Protein AF-C9JC63-F1 (afdb_monomer_lite)

Foldseek 3Di:
DPDDPPDPPVRVVVVVVVVVCVVCVVVLVQLVVLVVLCVVCVVVLVVLVVQLVVCVVVVNPPSNVVSVVVSVVVCVVSVRDPCSNVSVCVVVVVVVVVSVVVVVVVVVPPDD

Organism: Homo sapiens (NCBI:txid9606)

GO terms:
  GO:0005739 mitochondrion (C, IDA)

Secondary structure (DSSP, 8-state):
--SS----HHHHHHHHHHHHHHHHHHHHHHHHHHHHHHHHHHHHHHHHHHHHHHHHHHT-HHHHHHHHHHHHHHHHHTT--TTGGGHHHHHHHHHHHHHHHHHHHHHHS---

Radius of gyration: 23.0 Å; chains: 1; bounding box: 50×20×66 Å

pLDDT: mean 86.65, std 13.35, range [41.72, 98.25]

Sequence (112 aa):
MHVDLGLPWWGAIAACTVFARCLIFPLIVTGQREAARIHNHLPEIQKFSSRIREAKLAGDHIEYYKASSEMALYQKKHGIKLYKPLILPVTQAPIFISFFIALREMANLPVP

Structure (mmCIF, N/CA/C/O backbone):
data_AF-C9JC63-F1
#
_entry.id   AF-C9JC63-F1
#
loop_
_atom_site.group_PDB
_atom_site.id
_atom_site.type_symbol
_atom_site.label_atom_id
_atom_site.label_alt_id
_atom_site.label_comp_id
_atom_site.label_asym_id
_atom_site.label_entity_id
_atom_site.label_seq_id
_atom_site.pdbx_PDB_ins_code
_atom_site.Cartn_x
_atom_site.Cartn_y
_atom_site.Cartn_z
_atom_site.occupancy
_atom_site.B_iso_or_equiv
_atom_site.auth_seq_id
_atom_site.auth_comp_id
_atom_site.auth_asym_id
_atom_site.auth_atom_id
_atom_site.pdbx_PDB_model_num
ATOM 1 N N . MET A 1 1 ? -25.463 10.668 30.584 1.00 41.72 1 MET A N 1
ATOM 2 C CA . MET A 1 1 ? -25.578 9.257 30.148 1.00 41.72 1 MET A CA 1
ATOM 3 C C . MET A 1 1 ? -24.314 8.491 30.548 1.00 41.72 1 MET A C 1
ATOM 5 O O . MET A 1 1 ? -23.598 8.000 29.690 1.00 41.72 1 MET A O 1
ATOM 9 N N . HIS A 1 2 ? -23.983 8.480 31.845 1.00 45.66 2 HIS A N 1
ATOM 10 C CA . HIS A 1 2 ? -22.658 8.081 32.358 1.00 45.66 2 HIS A 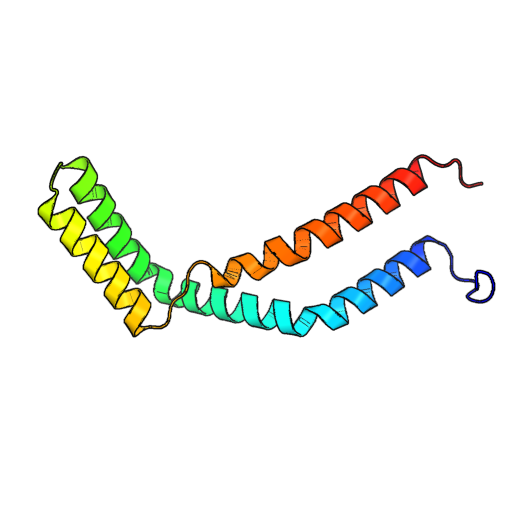CA 1
ATOM 11 C C . HIS A 1 2 ? -22.719 6.974 33.426 1.00 45.66 2 HIS A C 1
ATOM 13 O O . HIS A 1 2 ? -21.708 6.614 34.006 1.00 45.66 2 HIS A O 1
ATOM 19 N N . VAL A 1 3 ? -23.875 6.385 33.702 1.00 50.22 3 VAL A N 1
ATOM 20 C CA . VAL A 1 3 ? -23.988 5.349 34.732 1.00 50.22 3 VAL A CA 1
ATOM 21 C C . VAL A 1 3 ? -25.048 4.389 34.230 1.00 50.22 3 VAL A C 1
ATOM 23 O O . VAL A 1 3 ? -26.164 4.848 34.066 1.00 50.22 3 VAL A O 1
ATOM 26 N N . ASP A 1 4 ? -24.664 3.165 33.845 1.00 53.69 4 ASP A N 1
ATOM 27 C CA . ASP A 1 4 ? -25.539 1.965 33.843 1.00 53.69 4 ASP A CA 1
ATOM 28 C C . ASP A 1 4 ? -24.907 0.720 33.193 1.00 53.69 4 ASP A C 1
ATOM 30 O O . ASP A 1 4 ? -25.492 -0.357 33.231 1.00 53.69 4 ASP A O 1
ATOM 34 N N . LEU A 1 5 ? -23.690 0.789 32.639 1.00 52.41 5 LEU A N 1
ATOM 35 C CA . LEU A 1 5 ? -23.094 -0.399 32.006 1.00 52.41 5 LEU A CA 1
ATOM 36 C C . LEU A 1 5 ? -22.283 -1.305 32.940 1.00 52.41 5 LEU A C 1
ATOM 38 O O . LEU A 1 5 ? -21.936 -2.399 32.511 1.00 52.41 5 LEU A O 1
ATOM 42 N N . GLY A 1 6 ? -21.979 -0.901 34.184 1.00 58.53 6 GLY A N 1
ATOM 43 C CA . GLY A 1 6 ? -21.293 -1.749 35.184 1.00 58.53 6 GLY A CA 1
ATOM 44 C C . GLY A 1 6 ? -19.957 -2.366 34.732 1.00 58.53 6 GLY A C 1
ATOM 45 O O . GLY A 1 6 ? -19.397 -3.217 35.418 1.00 58.53 6 GLY A O 1
ATOM 46 N N . LEU A 1 7 ? -19.455 -1.968 33.562 1.00 59.47 7 LEU A N 1
ATOM 47 C CA . LEU A 1 7 ? -18.302 -2.557 32.910 1.00 59.47 7 LEU A CA 1
ATOM 48 C C . LEU A 1 7 ? -17.044 -1.887 33.456 1.00 59.47 7 LEU A C 1
ATOM 50 O O . LEU A 1 7 ? -16.994 -0.653 33.515 1.00 59.47 7 LEU A O 1
ATOM 54 N N . PRO A 1 8 ? -16.010 -2.665 33.817 1.00 72.38 8 PRO A N 1
ATOM 55 C CA . PRO A 1 8 ? -14.726 -2.088 34.167 1.00 72.38 8 PRO A CA 1
ATOM 56 C C . PRO A 1 8 ? -14.226 -1.226 33.002 1.00 72.38 8 PRO A C 1
ATOM 58 O O . PRO A 1 8 ? -14.499 -1.515 31.835 1.00 72.38 8 PRO A O 1
ATOM 61 N N . TRP A 1 9 ? -13.492 -0.161 33.312 1.00 71.44 9 TRP A N 1
ATOM 62 C CA . TRP A 1 9 ? -13.029 0.831 32.334 1.00 71.44 9 TRP A CA 1
ATOM 63 C C . TRP A 1 9 ? -12.306 0.192 31.134 1.00 71.44 9 TRP A C 1
ATOM 65 O O . TRP A 1 9 ? -12.538 0.578 29.988 1.00 71.44 9 TRP A O 1
ATOM 75 N N . TRP A 1 10 ? -11.514 -0.861 31.366 1.00 73.31 10 TRP A N 1
ATOM 76 C CA . TRP A 1 10 ? -10.843 -1.620 30.307 1.00 73.31 10 TRP A CA 1
ATOM 77 C C . TRP A 1 10 ? -11.835 -2.360 29.396 1.00 73.31 10 TRP A C 1
ATOM 79 O O . TRP A 1 10 ? -11.597 -2.499 28.197 1.00 73.31 10 TRP A O 1
ATOM 89 N N . GLY A 1 11 ? -12.974 -2.796 29.939 1.00 78.38 11 GLY A N 1
ATOM 90 C CA . GLY A 1 11 ? -14.054 -3.446 29.202 1.00 78.38 11 GLY A CA 1
ATOM 91 C C . GLY A 1 11 ? -14.758 -2.484 28.248 1.00 78.38 11 GLY A C 1
ATOM 92 O O . GLY A 1 11 ? -15.055 -2.857 27.115 1.00 78.38 11 GLY A O 1
ATOM 93 N N . ALA A 1 12 ? -14.940 -1.221 28.650 1.00 78.25 12 ALA A N 1
ATOM 94 C CA . ALA A 1 12 ? -15.469 -0.179 27.768 1.00 78.25 12 ALA A CA 1
ATOM 95 C C . ALA A 1 12 ? -14.521 0.104 26.585 1.00 78.25 12 ALA A C 1
ATOM 97 O O . ALA A 1 12 ? -14.961 0.201 25.439 1.00 78.25 12 ALA A O 1
ATOM 98 N N . ILE A 1 13 ? -13.207 0.155 26.836 1.00 76.50 13 ILE A N 1
ATOM 99 C CA . ILE A 1 13 ? -12.178 0.303 25.790 1.00 76.50 13 ILE A CA 1
ATOM 100 C C . ILE A 1 13 ? -12.207 -0.888 24.834 1.00 76.50 13 ILE A C 1
ATOM 102 O O . ILE A 1 13 ? -12.213 -0.705 23.614 1.00 76.50 13 ILE A O 1
ATOM 106 N N . ALA A 1 14 ? -12.236 -2.109 25.373 1.00 80.88 14 ALA A N 1
ATOM 107 C CA . ALA A 1 14 ? -12.269 -3.329 24.579 1.00 80.88 14 ALA A CA 1
ATOM 108 C C . ALA A 1 14 ? -13.518 -3.371 23.685 1.00 80.88 14 ALA A C 1
ATOM 110 O O . ALA A 1 14 ? -13.398 -3.585 22.477 1.00 80.88 14 ALA A O 1
ATOM 111 N N . ALA A 1 15 ? -14.696 -3.069 24.238 1.00 84.69 15 ALA A N 1
ATOM 112 C CA . ALA A 1 15 ? -15.952 -3.014 23.492 1.00 84.69 15 ALA A CA 1
ATOM 113 C C . ALA A 1 15 ? -15.918 -1.959 22.372 1.00 84.69 15 ALA A C 1
ATOM 115 O O . ALA A 1 15 ? -16.230 -2.276 21.222 1.00 84.69 15 ALA A O 1
ATOM 116 N N . CYS A 1 16 ? -15.456 -0.737 22.664 1.00 81.94 16 CYS A N 1
ATOM 117 C CA . CYS A 1 16 ? -15.280 0.313 21.656 1.00 81.94 16 CYS A CA 1
ATOM 118 C C . CYS A 1 16 ? -14.290 -0.098 20.556 1.00 81.94 16 CYS A C 1
ATOM 120 O O . CYS A 1 16 ? -14.519 0.186 19.380 1.00 81.94 16 CYS A O 1
ATOM 122 N N . THR A 1 17 ? -13.211 -0.803 20.913 1.00 82.88 17 THR A N 1
ATOM 123 C CA . THR A 1 17 ? -12.227 -1.308 19.945 1.00 82.88 17 THR A CA 1
ATOM 124 C C . THR A 1 17 ? -12.859 -2.326 19.009 1.00 82.88 17 THR A C 1
ATOM 126 O O . THR A 1 17 ? -12.723 -2.201 17.794 1.00 82.88 17 THR A O 1
ATOM 129 N N . VAL A 1 18 ? -13.549 -3.332 19.555 1.00 88.00 18 VAL A N 1
ATOM 130 C CA . VAL A 1 18 ? -14.198 -4.385 18.761 1.00 88.00 18 VAL A CA 1
ATOM 131 C C . VAL A 1 18 ? -15.243 -3.772 17.838 1.00 88.00 18 VAL A C 1
ATOM 133 O O . VAL A 1 18 ? -15.239 -4.056 16.643 1.00 88.00 18 VAL A O 1
ATOM 136 N N . PHE A 1 19 ? -16.064 -2.856 18.353 1.00 89.38 19 PHE A N 1
ATOM 137 C CA . PHE A 1 19 ? -17.062 -2.151 17.558 1.00 89.38 19 PHE A CA 1
ATOM 138 C C . PHE A 1 19 ? -16.428 -1.368 16.398 1.00 89.38 19 PHE A C 1
ATOM 140 O O . PHE A 1 19 ? -16.804 -1.556 15.240 1.00 89.38 19 PHE A O 1
ATOM 147 N N . ALA A 1 20 ? -15.400 -0.560 16.675 1.00 86.38 20 ALA A N 1
ATOM 148 C CA . ALA A 1 20 ? -14.674 0.171 15.641 1.00 86.38 20 ALA A CA 1
ATOM 149 C C . ALA A 1 20 ? -14.029 -0.774 14.613 1.00 86.38 20 ALA A C 1
ATOM 151 O O . ALA A 1 20 ? -14.083 -0.510 13.412 1.00 86.38 20 ALA A O 1
ATOM 152 N N . ARG A 1 21 ? -13.464 -1.906 15.060 1.00 87.12 21 ARG A N 1
ATOM 153 C CA . ARG A 1 21 ? -12.874 -2.934 14.189 1.00 87.12 21 ARG A CA 1
ATOM 154 C C . ARG A 1 21 ? -13.910 -3.565 13.268 1.00 87.12 21 ARG A C 1
ATOM 156 O O . ARG A 1 21 ? -13.610 -3.724 12.090 1.00 87.12 21 ARG A O 1
ATOM 163 N N . CYS A 1 22 ? -15.109 -3.866 13.762 1.00 91.19 22 CYS A N 1
ATOM 164 C CA . CYS A 1 22 ? -16.207 -4.369 12.940 1.00 91.19 22 CYS A CA 1
ATOM 165 C C . CYS A 1 22 ? -16.622 -3.357 11.862 1.00 91.19 22 CYS A C 1
ATOM 167 O O . CYS A 1 22 ? -16.824 -3.749 10.714 1.00 91.19 22 CYS A O 1
ATOM 169 N N . LEU A 1 23 ? -16.672 -2.061 12.191 1.00 89.75 23 LEU A N 1
ATOM 170 C CA . LEU A 1 23 ? -17.024 -1.008 11.232 1.00 89.75 23 LEU A CA 1
ATOM 171 C C . LEU A 1 23 ? -15.984 -0.838 10.115 1.00 89.75 23 LEU A C 1
ATOM 173 O O . LEU A 1 23 ? -16.346 -0.699 8.948 1.00 89.75 23 LEU A O 1
ATOM 177 N N . ILE A 1 24 ? -14.691 -0.862 10.449 1.00 88.69 24 ILE A N 1
ATOM 178 C CA . ILE A 1 24 ? -13.613 -0.658 9.463 1.00 88.69 24 ILE A CA 1
ATOM 179 C C . ILE A 1 24 ? -13.185 -1.948 8.752 1.00 88.69 24 ILE A C 1
ATOM 181 O O . ILE A 1 24 ? -12.436 -1.891 7.777 1.00 88.69 24 ILE A O 1
ATOM 185 N N . PHE A 1 25 ? -13.630 -3.117 9.218 1.00 91.19 25 PHE A N 1
ATOM 186 C CA . PHE A 1 25 ? -13.292 -4.417 8.639 1.00 91.19 25 PHE A CA 1
ATOM 187 C C . PHE A 1 25 ? -13.447 -4.491 7.105 1.00 91.19 25 PHE A C 1
ATOM 189 O O . PHE A 1 25 ? -12.484 -4.895 6.447 1.00 91.19 25 PHE A O 1
ATOM 196 N N . PRO A 1 26 ? -14.566 -4.061 6.482 1.00 90.38 26 PRO A N 1
ATOM 197 C CA . PRO A 1 26 ? -14.693 -4.091 5.019 1.00 90.38 26 PRO A CA 1
ATOM 198 C C . PRO A 1 26 ? -13.639 -3.231 4.298 1.00 90.38 26 PRO A C 1
ATOM 200 O O . PRO A 1 26 ? -13.150 -3.605 3.225 1.00 90.38 26 PRO A O 1
ATOM 203 N N . LEU A 1 27 ? -13.237 -2.106 4.897 1.00 89.38 27 LEU A N 1
ATOM 204 C CA . LEU A 1 27 ? -12.183 -1.245 4.360 1.00 89.38 27 LEU A CA 1
ATOM 205 C C . LEU A 1 27 ? -10.819 -1.945 4.417 1.00 89.38 27 LEU A C 1
ATOM 207 O O . LEU A 1 27 ? -10.087 -1.956 3.426 1.00 89.38 27 LEU A O 1
ATOM 211 N N . ILE A 1 28 ? -10.510 -2.590 5.547 1.00 89.06 28 ILE A N 1
ATOM 212 C CA . ILE A 1 28 ? -9.286 -3.382 5.735 1.00 89.06 28 ILE A CA 1
ATOM 213 C C . ILE A 1 28 ? -9.216 -4.503 4.695 1.00 89.06 28 ILE A C 1
ATOM 215 O O . ILE A 1 28 ? -8.196 -4.647 4.022 1.00 89.06 28 ILE A O 1
ATOM 219 N N . VAL A 1 29 ? -10.301 -5.261 4.510 1.00 92.19 29 VAL A N 1
ATOM 220 C CA . VAL A 1 29 ? -10.372 -6.346 3.515 1.00 92.19 29 VAL A CA 1
ATOM 221 C C . VAL A 1 29 ? -10.100 -5.819 2.106 1.00 92.19 29 VAL A C 1
ATOM 223 O O . VAL A 1 29 ? -9.368 -6.445 1.340 1.00 92.19 29 VAL A O 1
ATOM 226 N N . THR A 1 30 ? -10.631 -4.644 1.767 1.00 90.88 30 THR A N 1
ATOM 227 C CA . THR A 1 30 ? -10.381 -4.008 0.467 1.00 90.88 30 THR A CA 1
ATOM 228 C C . THR A 1 30 ? -8.906 -3.635 0.299 1.00 90.88 30 THR A C 1
ATOM 230 O O . THR A 1 30 ? -8.309 -3.966 -0.724 1.00 90.88 30 THR A O 1
ATOM 233 N N . GLY A 1 31 ? -8.284 -3.020 1.310 1.00 90.81 31 GLY A N 1
ATOM 234 C CA . GLY A 1 31 ? -6.853 -2.703 1.287 1.00 90.81 31 GLY A CA 1
ATOM 235 C C . GLY A 1 31 ? -5.965 -3.947 1.156 1.00 90.81 31 GLY A C 1
ATOM 236 O O . GLY A 1 31 ? -5.016 -3.953 0.373 1.00 90.81 31 GLY A O 1
ATOM 237 N N . GLN A 1 32 ? -6.306 -5.027 1.866 1.00 92.25 32 GLN A N 1
ATOM 238 C CA . GLN A 1 32 ? -5.571 -6.296 1.824 1.00 92.25 32 GLN A CA 1
ATOM 239 C C . GLN A 1 32 ? -5.676 -6.981 0.457 1.00 92.25 32 GLN A C 1
ATOM 241 O O . GLN A 1 32 ? -4.678 -7.479 -0.059 1.00 92.25 32 GLN A O 1
ATOM 246 N N . ARG A 1 33 ? -6.850 -6.948 -0.188 1.00 93.25 33 ARG A N 1
ATOM 247 C CA . ARG A 1 33 ? -7.018 -7.453 -1.564 1.00 93.25 33 ARG A CA 1
ATOM 248 C C . ARG A 1 33 ? -6.110 -6.727 -2.557 1.00 93.25 33 ARG A C 1
ATOM 250 O O . ARG A 1 33 ? -5.505 -7.356 -3.422 1.00 93.25 33 ARG A O 1
ATOM 257 N N . GLU A 1 34 ? -5.996 -5.409 -2.429 1.00 93.25 34 GLU A N 1
ATOM 258 C CA . GLU A 1 34 ? -5.130 -4.594 -3.286 1.00 93.25 34 GLU A CA 1
ATOM 259 C C . GLU A 1 34 ? -3.644 -4.906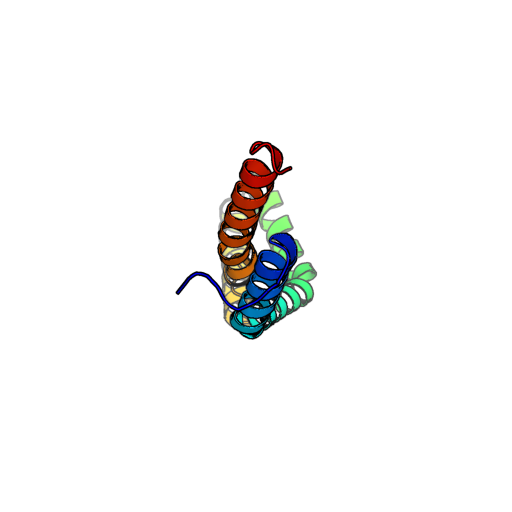 -3.048 1.00 93.25 34 GLU A C 1
ATOM 261 O O . GLU A 1 34 ? -2.884 -5.030 -4.012 1.00 93.25 34 GLU A O 1
ATOM 266 N N . ALA A 1 35 ? -3.246 -5.104 -1.786 1.00 92.94 35 ALA A N 1
ATOM 267 C CA . ALA A 1 35 ? -1.895 -5.524 -1.416 1.00 92.94 35 ALA A CA 1
ATOM 268 C C . ALA A 1 35 ? -1.554 -6.917 -1.972 1.00 92.94 35 ALA A C 1
ATOM 270 O O . ALA A 1 35 ? -0.498 -7.089 -2.578 1.00 92.94 35 ALA A O 1
ATOM 271 N N . ALA A 1 36 ? -2.471 -7.881 -1.856 1.00 94.50 36 ALA A N 1
ATOM 272 C CA . ALA A 1 36 ? -2.309 -9.217 -2.426 1.00 94.50 36 ALA A CA 1
ATOM 273 C C . ALA A 1 36 ? -2.166 -9.170 -3.955 1.00 94.50 36 ALA A C 1
ATOM 275 O O . ALA A 1 36 ? -1.289 -9.819 -4.522 1.00 94.50 36 ALA A O 1
ATOM 276 N N . ARG A 1 37 ? -2.964 -8.338 -4.641 1.00 94.25 37 ARG A N 1
ATOM 277 C CA . ARG A 1 37 ? -2.821 -8.150 -6.091 1.00 94.25 37 ARG A CA 1
ATOM 278 C C . ARG A 1 37 ? -1.448 -7.578 -6.451 1.00 94.25 37 ARG A C 1
ATOM 280 O O . ARG A 1 37 ? -0.831 -8.060 -7.392 1.00 94.25 37 ARG A O 1
ATOM 287 N N . ILE A 1 38 ? -0.952 -6.577 -5.719 1.00 94.88 38 ILE A N 1
ATOM 288 C CA . ILE A 1 38 ? 0.406 -6.044 -5.931 1.00 94.88 38 ILE A CA 1
ATOM 289 C C . ILE A 1 38 ? 1.456 -7.136 -5.717 1.00 94.88 38 ILE A C 1
ATOM 291 O O . ILE A 1 38 ? 2.362 -7.256 -6.535 1.00 94.88 38 ILE A O 1
ATOM 295 N N . HIS A 1 39 ? 1.313 -7.946 -4.666 1.00 95.75 39 HIS A N 1
ATOM 296 C CA . HIS A 1 39 ? 2.236 -9.035 -4.356 1.00 95.75 39 HIS A CA 1
ATOM 297 C C . HIS A 1 39 ? 2.354 -10.040 -5.512 1.00 95.75 39 HIS A C 1
ATOM 299 O O . HIS A 1 39 ? 3.463 -10.397 -5.899 1.00 95.75 39 HIS A O 1
ATOM 305 N N . ASN A 1 40 ? 1.237 -10.395 -6.153 1.00 96.50 40 ASN A N 1
ATOM 306 C CA . ASN A 1 40 ? 1.234 -11.286 -7.321 1.00 96.50 40 ASN A CA 1
ATOM 307 C C . ASN A 1 40 ? 1.997 -10.714 -8.529 1.00 96.50 40 ASN A C 1
ATOM 309 O O . ASN A 1 40 ? 2.543 -11.466 -9.331 1.00 96.50 40 ASN A O 1
ATOM 313 N N . HIS A 1 41 ? 2.049 -9.388 -8.667 1.00 96.75 41 HIS A N 1
ATOM 314 C CA . HIS A 1 41 ? 2.772 -8.709 -9.747 1.00 96.75 41 HIS A CA 1
ATOM 315 C C . HIS A 1 41 ? 4.164 -8.218 -9.330 1.00 96.75 41 HIS A C 1
ATOM 317 O O . HIS A 1 41 ? 4.877 -7.638 -10.153 1.00 96.75 41 HIS A O 1
ATOM 323 N N . LEU A 1 42 ? 4.560 -8.443 -8.074 1.00 95.62 42 LEU A N 1
ATOM 324 C CA . LEU A 1 42 ? 5.819 -7.967 -7.516 1.00 95.62 42 LEU A CA 1
ATOM 325 C C . LEU A 1 42 ? 7.045 -8.431 -8.319 1.00 95.62 42 LEU A C 1
ATOM 327 O O . LEU A 1 42 ? 7.899 -7.581 -8.567 1.00 95.62 42 LEU A O 1
ATOM 331 N N . PRO A 1 43 ? 7.129 -9.689 -8.807 1.00 96.44 43 PRO A N 1
ATOM 332 C CA . PRO A 1 43 ? 8.273 -10.125 -9.608 1.00 96.44 43 PRO A CA 1
ATOM 333 C C . PRO A 1 43 ? 8.459 -9.299 -10.888 1.00 96.44 43 PRO A C 1
ATOM 335 O O . PRO A 1 43 ? 9.570 -8.891 -11.213 1.00 96.44 43 PRO A O 1
ATOM 338 N N . GLU A 1 44 ? 7.373 -8.987 -11.599 1.00 96.56 44 GLU A N 1
ATOM 339 C CA . GLU A 1 44 ? 7.430 -8.175 -12.824 1.00 96.56 44 GLU A CA 1
ATOM 340 C C . GLU A 1 44 ? 7.753 -6.708 -12.517 1.00 96.56 44 GLU A C 1
ATOM 342 O O . GLU A 1 44 ? 8.596 -6.097 -13.170 1.00 96.56 44 GLU A O 1
ATOM 347 N N . ILE A 1 45 ? 7.153 -6.150 -11.461 1.00 95.81 45 ILE A N 1
ATOM 348 C CA . ILE A 1 45 ? 7.469 -4.795 -10.985 1.00 95.81 45 ILE A CA 1
ATOM 349 C C . ILE A 1 45 ? 8.958 -4.673 -10.626 1.00 95.81 45 ILE A C 1
ATOM 351 O O . ILE A 1 45 ? 9.583 -3.652 -10.925 1.00 95.81 45 ILE A O 1
ATOM 355 N N . GLN A 1 46 ? 9.538 -5.705 -10.010 1.00 97.06 46 GLN A N 1
ATOM 356 C CA . GLN A 1 46 ? 10.954 -5.742 -9.651 1.00 97.06 46 GLN A CA 1
ATOM 357 C C . GLN A 1 46 ? 11.865 -5.774 -10.881 1.00 97.06 46 GLN A C 1
ATOM 359 O O . GLN A 1 46 ? 12.862 -5.057 -10.881 1.00 97.06 46 GLN A O 1
ATOM 364 N N . LYS A 1 47 ? 11.507 -6.507 -11.944 1.00 97.62 47 LYS A N 1
ATOM 365 C CA . LYS A 1 47 ? 12.258 -6.502 -13.215 1.00 97.62 47 LYS A CA 1
ATOM 366 C C . LYS A 1 47 ? 12.303 -5.116 -13.861 1.00 97.62 47 LYS A C 1
ATOM 368 O O . LYS A 1 47 ? 13.350 -4.683 -14.334 1.00 97.62 47 LYS A O 1
ATOM 373 N N . PHE A 1 48 ? 11.183 -4.392 -13.876 1.00 97.62 48 PHE A N 1
ATOM 374 C CA . PHE A 1 48 ? 11.194 -3.010 -14.367 1.00 97.62 48 PHE A CA 1
ATOM 375 C C . PHE A 1 48 ? 12.029 -2.105 -13.459 1.00 97.62 48 PHE A C 1
ATOM 377 O O . PHE A 1 48 ? 12.834 -1.311 -13.936 1.00 97.62 48 PHE A O 1
ATOM 384 N N . SER A 1 49 ? 11.878 -2.262 -12.144 1.00 96.88 49 SER A N 1
ATOM 385 C CA . SER A 1 49 ? 12.589 -1.452 -11.153 1.00 96.88 49 SER A CA 1
ATOM 386 C C . SER A 1 49 ? 14.108 -1.666 -11.204 1.00 96.88 49 SER A C 1
ATOM 388 O O . SER A 1 49 ? 14.860 -0.709 -11.020 1.00 96.88 49 SER A O 1
ATOM 390 N N . SER A 1 50 ? 14.580 -2.887 -11.489 1.00 98.00 50 SER A N 1
ATOM 391 C CA . SER A 1 50 ? 16.007 -3.167 -11.679 1.00 98.00 50 SER A CA 1
ATOM 392 C C . SER A 1 50 ? 16.546 -2.484 -12.933 1.00 98.00 50 SER A C 1
ATOM 394 O O . SER A 1 50 ? 17.547 -1.782 -12.828 1.00 98.00 50 SER A O 1
ATOM 396 N N . ARG A 1 51 ? 15.837 -2.571 -14.069 1.00 97.88 51 ARG A N 1
ATOM 397 C CA . ARG A 1 51 ? 16.204 -1.875 -15.318 1.00 97.88 51 ARG A CA 1
ATOM 398 C C . ARG A 1 51 ? 16.274 -0.362 -15.143 1.00 97.88 51 ARG A C 1
ATOM 400 O O . ARG A 1 51 ? 17.247 0.260 -15.551 1.00 97.88 51 ARG A O 1
ATOM 407 N N . ILE A 1 52 ? 15.282 0.228 -14.475 1.00 98.25 52 ILE A N 1
ATOM 408 C CA . ILE A 1 52 ? 15.269 1.665 -14.157 1.00 98.25 52 ILE A CA 1
ATOM 409 C C . ILE A 1 52 ? 16.496 2.039 -13.316 1.00 98.25 52 ILE A C 1
ATOM 411 O O . ILE A 1 52 ? 17.142 3.055 -13.574 1.00 98.25 52 ILE A O 1
ATOM 415 N N . ARG A 1 53 ? 16.829 1.223 -12.307 1.00 98.06 53 ARG A N 1
ATOM 416 C CA . ARG A 1 53 ? 17.988 1.453 -11.438 1.00 98.06 53 ARG A CA 1
ATOM 417 C C . ARG A 1 53 ? 19.304 1.341 -12.206 1.00 98.06 53 ARG A C 1
ATOM 419 O O . ARG A 1 53 ? 20.161 2.200 -12.035 1.00 98.06 53 ARG A O 1
ATOM 426 N N . GLU A 1 54 ? 19.460 0.314 -13.032 1.00 98.00 54 GLU A N 1
ATOM 427 C CA . GLU A 1 54 ? 20.652 0.085 -13.855 1.00 98.00 54 GLU A CA 1
ATOM 428 C C . GLU A 1 54 ? 20.856 1.214 -14.867 1.00 98.00 54 GLU A C 1
ATOM 430 O O . GLU A 1 54 ? 21.932 1.803 -14.901 1.00 98.00 54 GLU A O 1
ATOM 435 N N . ALA A 1 55 ? 19.807 1.603 -15.598 1.00 97.69 55 ALA A N 1
ATOM 436 C CA . ALA A 1 55 ? 19.853 2.724 -16.536 1.00 97.69 55 ALA A CA 1
ATOM 437 C C . ALA A 1 55 ? 20.226 4.040 -15.837 1.00 97.69 55 ALA A C 1
ATOM 439 O O . ALA A 1 55 ? 21.074 4.792 -16.315 1.00 97.69 55 ALA A O 1
ATOM 440 N N . LYS A 1 56 ? 19.662 4.291 -14.647 1.00 96.81 56 LYS A N 1
ATOM 441 C CA . LYS A 1 56 ? 20.004 5.467 -13.836 1.00 96.81 56 LYS A CA 1
ATOM 442 C C . LYS A 1 56 ? 21.475 5.475 -13.411 1.00 96.81 56 LYS A C 1
ATOM 444 O O . LYS A 1 56 ? 22.092 6.534 -13.427 1.00 96.81 56 LYS A O 1
ATOM 449 N N . LEU A 1 57 ? 22.024 4.324 -13.021 1.00 97.62 57 LEU A N 1
ATOM 450 C CA . LEU A 1 57 ? 23.434 4.189 -12.636 1.00 97.62 57 LEU A CA 1
ATOM 451 C C . LEU A 1 57 ? 24.377 4.332 -13.835 1.00 97.62 57 LEU A C 1
ATOM 453 O O . LEU A 1 57 ? 25.446 4.916 -13.696 1.00 97.62 57 LEU A O 1
ATOM 457 N N . ALA A 1 58 ? 23.969 3.840 -15.004 1.00 96.94 58 ALA A N 1
ATOM 458 C CA . ALA A 1 58 ? 24.718 3.963 -16.250 1.00 96.94 58 ALA A CA 1
ATOM 459 C C . ALA A 1 58 ? 24.644 5.370 -16.876 1.00 96.94 58 ALA A C 1
ATOM 461 O O . ALA A 1 58 ? 25.361 5.646 -17.834 1.00 96.94 58 ALA A O 1
ATOM 462 N N . GLY A 1 59 ? 23.775 6.255 -16.370 1.00 97.06 59 GLY A N 1
ATOM 463 C CA . GLY A 1 59 ? 23.496 7.552 -16.995 1.00 97.06 59 GLY A CA 1
ATOM 464 C C . GLY A 1 59 ? 22.706 7.442 -18.306 1.00 97.06 59 GLY A C 1
ATOM 465 O O . GLY A 1 59 ? 22.626 8.410 -19.059 1.00 97.06 59 GLY A O 1
ATOM 466 N N . ASP A 1 60 ? 22.106 6.282 -18.585 1.00 97.25 60 ASP A N 1
ATOM 467 C CA . ASP A 1 60 ? 21.295 6.055 -19.777 1.00 97.25 60 ASP A CA 1
ATOM 468 C C . ASP A 1 60 ? 19.878 6.594 -19.560 1.00 97.25 60 ASP A C 1
ATOM 470 O O . ASP A 1 60 ? 18.970 5.926 -19.051 1.00 97.25 60 ASP A O 1
ATOM 474 N N . HIS A 1 61 ? 19.685 7.851 -19.947 1.00 96.25 61 HIS A N 1
ATOM 475 C CA . HIS A 1 61 ? 18.391 8.509 -19.845 1.00 96.25 61 HIS A CA 1
ATOM 476 C C . HIS A 1 61 ? 17.331 7.876 -20.756 1.00 96.25 61 HIS A C 1
ATOM 478 O O . HIS A 1 61 ? 16.161 7.848 -20.377 1.00 96.25 61 HIS A O 1
ATOM 484 N N . ILE 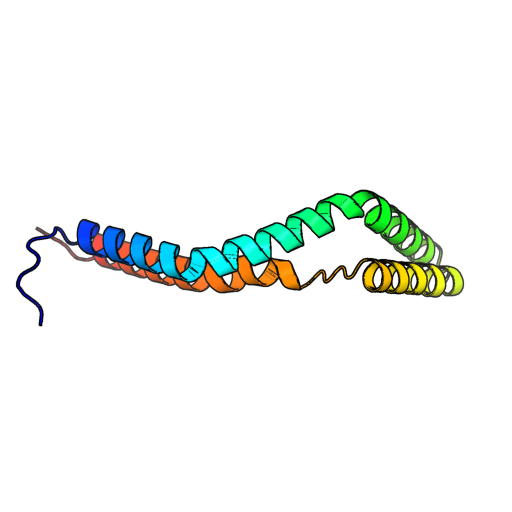A 1 62 ? 17.707 7.347 -21.925 1.00 97.56 62 ILE A N 1
ATOM 485 C CA . ILE A 1 62 ? 16.748 6.783 -22.885 1.00 97.56 62 ILE A CA 1
ATOM 486 C C . ILE A 1 62 ? 16.141 5.506 -22.307 1.00 97.56 62 ILE A C 1
ATOM 488 O O . ILE A 1 62 ? 14.913 5.389 -22.231 1.00 97.56 62 ILE A O 1
ATOM 492 N N . GLU A 1 63 ? 16.981 4.579 -21.843 1.00 97.12 63 GLU A N 1
ATOM 493 C CA . GLU A 1 63 ? 16.502 3.337 -21.232 1.00 97.12 63 GLU A CA 1
ATOM 494 C C . GLU A 1 63 ? 15.749 3.615 -19.926 1.00 97.12 63 GLU A C 1
ATOM 496 O O . GLU A 1 63 ? 14.726 2.982 -19.662 1.00 97.12 63 GLU A O 1
ATOM 501 N N . TYR A 1 64 ? 16.161 4.624 -19.149 1.00 98.12 64 TYR A N 1
ATOM 502 C CA . TYR A 1 64 ? 15.422 5.055 -17.962 1.00 98.12 64 TYR A CA 1
ATOM 503 C C . TYR A 1 64 ? 13.975 5.453 -18.291 1.00 98.12 64 TYR A C 1
ATOM 505 O O . TYR A 1 64 ? 13.036 4.957 -17.655 1.00 98.12 64 TYR A O 1
ATOM 513 N N . TYR A 1 65 ? 13.768 6.328 -19.283 1.00 97.69 65 TYR A N 1
ATOM 514 C CA . TYR A 1 65 ? 12.423 6.764 -19.674 1.00 97.69 65 TYR A CA 1
ATOM 515 C C . TYR A 1 65 ? 11.602 5.611 -20.247 1.00 97.69 65 TYR A C 1
ATOM 517 O O . TYR A 1 65 ? 10.421 5.471 -19.920 1.00 97.69 65 TYR A O 1
ATOM 525 N N . LYS A 1 66 ? 12.229 4.755 -21.058 1.00 97.81 66 LYS A N 1
ATOM 526 C CA . LYS A 1 66 ? 11.582 3.586 -21.650 1.00 97.81 66 LYS A CA 1
ATOM 527 C C . LYS A 1 66 ? 11.117 2.595 -20.581 1.00 97.81 66 LYS A C 1
ATOM 529 O O . LYS A 1 66 ? 9.928 2.288 -20.525 1.00 97.81 66 LYS A O 1
ATOM 534 N N . ALA A 1 67 ? 12.006 2.157 -19.688 1.00 97.94 67 ALA A N 1
ATOM 535 C CA . ALA A 1 67 ? 11.677 1.213 -18.621 1.00 97.94 67 ALA A CA 1
ATOM 536 C C . ALA A 1 67 ? 10.635 1.787 -17.640 1.00 97.94 67 ALA A C 1
ATOM 538 O O . ALA A 1 67 ? 9.728 1.073 -17.208 1.00 97.94 67 ALA A O 1
ATOM 539 N N . SER A 1 68 ? 10.703 3.091 -17.345 1.00 97.38 68 SER A N 1
ATOM 540 C CA . SER A 1 68 ? 9.699 3.783 -16.522 1.00 97.38 68 SER A CA 1
ATOM 541 C C . SER A 1 68 ? 8.319 3.813 -17.190 1.00 97.38 68 SER A C 1
ATOM 543 O O . SER A 1 68 ? 7.303 3.566 -16.537 1.00 97.38 68 SER A O 1
ATOM 545 N N . SER A 1 69 ? 8.269 4.078 -18.499 1.00 97.88 69 SER A N 1
ATOM 546 C CA . SER A 1 69 ? 7.027 4.067 -19.281 1.00 97.88 69 SER A CA 1
ATOM 547 C C . SER A 1 69 ? 6.420 2.663 -19.367 1.00 97.88 69 SER A C 1
ATOM 549 O O . SER A 1 69 ? 5.224 2.487 -19.131 1.00 97.88 69 SER A O 1
ATOM 551 N N . GLU A 1 70 ? 7.244 1.642 -19.617 1.00 97.88 70 GLU A N 1
ATOM 552 C CA . GLU A 1 70 ? 6.819 0.239 -19.632 1.00 97.88 70 GLU A CA 1
ATOM 553 C C . GLU A 1 70 ? 6.242 -0.195 -18.277 1.00 97.88 70 GLU A C 1
ATOM 555 O O . GLU A 1 70 ? 5.179 -0.819 -18.234 1.00 97.88 70 GLU A O 1
ATOM 560 N N . MET A 1 71 ? 6.872 0.207 -17.167 1.00 97.44 71 MET A N 1
ATOM 561 C CA . MET A 1 71 ? 6.351 -0.034 -15.820 1.00 97.44 71 MET A CA 1
ATOM 562 C C . MET A 1 71 ? 4.980 0.620 -15.610 1.00 97.44 71 MET A C 1
ATOM 564 O O . MET A 1 71 ? 4.059 -0.024 -15.101 1.00 97.44 71 MET A O 1
ATOM 568 N N . ALA A 1 72 ? 4.819 1.883 -16.016 1.00 96.69 72 ALA A N 1
ATOM 569 C CA . ALA A 1 72 ? 3.555 2.606 -15.890 1.00 96.69 72 ALA A CA 1
ATOM 570 C C . ALA A 1 72 ? 2.442 1.974 -16.747 1.00 96.69 72 ALA A C 1
ATOM 572 O O . ALA A 1 72 ? 1.310 1.802 -16.284 1.00 96.69 72 ALA A O 1
ATOM 573 N N . LEU A 1 73 ? 2.764 1.570 -17.979 1.00 97.44 73 LEU A N 1
ATOM 574 C CA . LEU A 1 73 ? 1.853 0.853 -18.873 1.00 97.44 73 LEU A CA 1
ATOM 575 C C . LEU A 1 73 ? 1.444 -0.500 -18.293 1.00 97.44 73 LEU A C 1
ATOM 577 O O . LEU A 1 73 ? 0.257 -0.830 -18.299 1.00 97.44 73 LEU A O 1
ATOM 581 N N . TYR A 1 74 ? 2.395 -1.256 -17.745 1.00 97.44 74 TYR A N 1
ATOM 582 C CA . TYR A 1 74 ? 2.133 -2.531 -17.088 1.00 97.44 74 TYR A CA 1
ATOM 583 C C . TYR A 1 74 ? 1.190 -2.359 -15.890 1.00 97.44 74 TYR A C 1
ATOM 585 O O . TYR A 1 74 ? 0.160 -3.032 -15.801 1.00 97.44 74 TYR A O 1
ATOM 593 N N . GLN A 1 75 ? 1.473 -1.397 -15.008 1.00 96.25 75 GLN A N 1
ATOM 594 C CA . GLN A 1 75 ? 0.606 -1.089 -13.869 1.00 96.25 75 GLN A CA 1
ATOM 595 C C . GLN A 1 75 ? -0.805 -0.697 -14.314 1.00 96.25 75 GLN A C 1
ATOM 597 O O . GLN A 1 75 ? -1.779 -1.212 -13.766 1.00 96.25 75 GLN A O 1
ATOM 602 N N . LYS A 1 76 ? -0.932 0.157 -15.339 1.00 95.81 76 LYS A N 1
ATOM 603 C CA . LYS A 1 76 ? -2.229 0.565 -15.895 1.00 95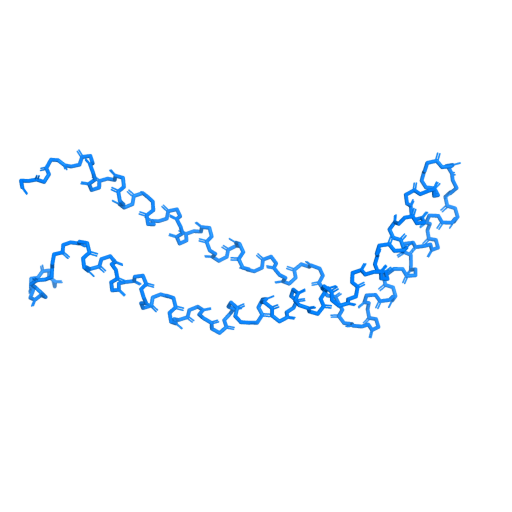.81 76 LYS A CA 1
ATOM 604 C C . LYS A 1 76 ? -2.989 -0.621 -16.492 1.00 95.81 76 LYS A C 1
ATOM 606 O O . LYS A 1 76 ? -4.172 -0.779 -16.199 1.00 95.81 76 LYS A O 1
ATOM 611 N N . LYS A 1 77 ? -2.315 -1.474 -17.272 1.00 96.50 77 LYS A N 1
ATOM 612 C CA . LYS A 1 77 ? -2.894 -2.671 -17.905 1.00 96.50 77 LYS A CA 1
ATOM 613 C C . LYS A 1 77 ? -3.442 -3.660 -16.876 1.00 96.50 77 LYS A C 1
ATOM 615 O O . LYS A 1 77 ? -4.515 -4.215 -17.080 1.00 96.50 77 LYS A O 1
ATOM 620 N N . HIS A 1 78 ? -2.738 -3.843 -15.761 1.00 95.31 78 HIS A N 1
ATOM 621 C CA . HIS A 1 78 ? -3.146 -4.749 -14.681 1.00 95.31 78 HIS A CA 1
ATOM 622 C C . HIS A 1 78 ? -3.949 -4.053 -13.566 1.00 95.31 78 HIS A C 1
ATOM 624 O O . HIS A 1 78 ? -4.259 -4.656 -12.536 1.00 95.31 78 HIS A O 1
ATOM 630 N N . GLY A 1 79 ? -4.300 -2.775 -13.750 1.00 93.81 79 GLY A N 1
ATOM 631 C CA . GLY A 1 79 ? -5.078 -1.990 -12.792 1.00 93.81 79 GLY A CA 1
ATOM 632 C C . GLY A 1 79 ? -4.400 -1.802 -11.432 1.00 93.81 79 GLY A C 1
ATOM 633 O O . GLY A 1 79 ? -5.095 -1.534 -10.451 1.00 93.81 79 GLY A O 1
ATOM 634 N N . ILE A 1 80 ? -3.075 -1.956 -11.362 1.00 93.94 80 ILE A N 1
ATOM 635 C CA . ILE A 1 80 ? -2.269 -1.895 -10.143 1.00 93.94 80 ILE A CA 1
ATOM 636 C C . ILE A 1 80 ? -2.161 -0.443 -9.688 1.00 93.94 80 ILE A C 1
ATOM 638 O O . ILE A 1 80 ? -1.611 0.404 -10.387 1.00 93.94 80 ILE A O 1
ATOM 642 N N . LYS A 1 81 ? -2.653 -0.157 -8.482 1.00 89.62 81 LYS A N 1
ATOM 643 C CA . LYS A 1 81 ? -2.514 1.156 -7.846 1.00 89.62 81 LYS A CA 1
ATOM 644 C C . LYS A 1 81 ? -1.708 1.023 -6.558 1.00 89.62 81 LYS A C 1
ATOM 646 O O . LYS A 1 81 ? -2.246 0.594 -5.542 1.00 89.62 81 LYS A O 1
ATOM 651 N N . LEU A 1 82 ? -0.433 1.412 -6.598 1.00 87.75 82 LEU A N 1
ATOM 652 C CA . LEU A 1 82 ? 0.502 1.279 -5.469 1.00 87.75 82 LEU A CA 1
ATOM 653 C C . LEU A 1 82 ? 0.077 2.055 -4.213 1.00 87.75 82 LEU A C 1
ATOM 655 O O . LEU A 1 82 ? 0.451 1.677 -3.110 1.00 87.75 82 LEU A O 1
ATOM 659 N N . TYR A 1 83 ? -0.727 3.109 -4.362 1.00 88.38 83 TYR A N 1
ATOM 660 C CA . TYR A 1 83 ? -1.200 3.919 -3.238 1.00 88.38 83 TYR A CA 1
ATOM 661 C C . TYR A 1 83 ? -2.412 3.316 -2.514 1.00 88.38 83 TYR A C 1
ATOM 663 O O . TYR A 1 83 ? -2.695 3.695 -1.382 1.00 88.38 83 TYR A O 1
ATOM 671 N N . LYS A 1 84 ? -3.150 2.381 -3.130 1.00 87.69 84 LYS A N 1
ATOM 672 C CA . LYS A 1 84 ? -4.373 1.825 -2.528 1.00 87.69 84 LYS A CA 1
ATOM 673 C C . LYS A 1 84 ? -4.131 1.086 -1.201 1.00 87.69 84 LYS A C 1
ATOM 675 O O . LYS A 1 84 ? -4.926 1.297 -0.290 1.00 87.69 84 LYS A O 1
ATOM 680 N N . PRO A 1 85 ? -3.063 0.283 -1.029 1.00 88.94 85 PRO A N 1
ATOM 681 C CA . PRO A 1 85 ? -2.754 -0.333 0.262 1.00 88.94 85 PRO A CA 1
ATOM 682 C C . PRO A 1 85 ? -2.466 0.662 1.391 1.00 88.94 85 PRO A C 1
ATOM 684 O O . PRO A 1 85 ? -2.625 0.302 2.553 1.00 88.94 85 PRO A O 1
ATOM 687 N N . LEU A 1 86 ? -2.091 1.913 1.085 1.00 89.31 86 LEU A N 1
ATOM 688 C CA . LEU A 1 86 ? -1.807 2.934 2.103 1.00 89.31 86 LEU A CA 1
ATOM 689 C C . LEU A 1 86 ? -3.046 3.321 2.922 1.00 89.31 86 LEU A C 1
ATOM 691 O O . LEU A 1 86 ? -2.905 3.903 3.993 1.00 89.31 86 LEU A O 1
ATOM 695 N N . ILE A 1 87 ? -4.250 2.946 2.477 1.00 87.94 87 ILE A N 1
ATOM 696 C CA . ILE A 1 87 ? -5.478 3.135 3.256 1.00 87.94 87 ILE A CA 1
ATOM 697 C C . ILE A 1 87 ? -5.410 2.432 4.620 1.00 87.94 87 ILE A C 1
ATOM 699 O O . ILE A 1 87 ? -5.895 2.967 5.609 1.00 87.94 87 ILE A O 1
ATOM 703 N N . LEU A 1 88 ? -4.750 1.269 4.693 1.00 87.94 88 LEU A N 1
ATOM 704 C CA . LEU A 1 88 ? -4.610 0.482 5.919 1.00 87.94 88 LEU A CA 1
ATOM 705 C C . LEU A 1 88 ? -3.864 1.255 7.023 1.00 87.94 88 LEU A C 1
ATOM 707 O O . LEU A 1 88 ? -4.467 1.496 8.070 1.00 87.94 88 LEU A O 1
ATOM 711 N N . PRO A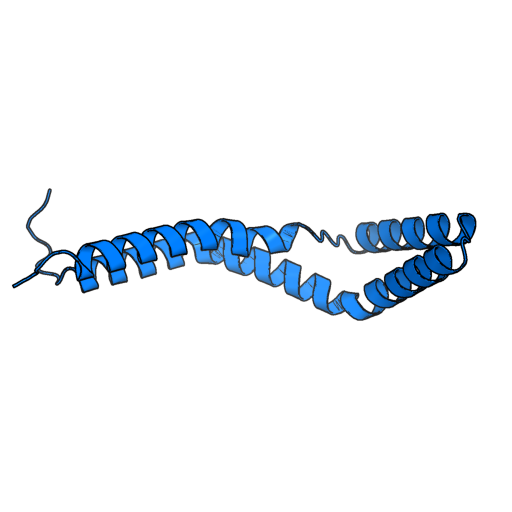 1 89 ? -2.598 1.686 6.831 1.00 89.31 89 PRO A N 1
ATOM 712 C CA . PRO A 1 89 ? -1.878 2.440 7.853 1.00 89.31 89 PRO A CA 1
ATOM 713 C C . PRO A 1 89 ? -2.509 3.808 8.138 1.00 89.31 89 PRO A C 1
ATOM 715 O O . PRO A 1 89 ? -2.530 4.219 9.295 1.00 89.31 89 PRO A O 1
ATOM 718 N N . VAL A 1 90 ? -3.078 4.488 7.132 1.00 90.00 90 VAL A N 1
ATOM 719 C CA . VAL A 1 90 ? -3.747 5.789 7.324 1.00 90.00 90 VAL A CA 1
ATOM 720 C C . VAL A 1 90 ? -4.974 5.665 8.228 1.00 90.00 90 VAL A C 1
ATOM 722 O O . VAL A 1 90 ? -5.188 6.519 9.082 1.00 90.00 90 VAL A O 1
ATOM 725 N N . THR A 1 91 ? -5.763 4.597 8.093 1.00 86.50 91 THR A N 1
ATOM 726 C CA . THR A 1 91 ? -6.906 4.345 8.983 1.00 86.50 91 THR A CA 1
ATOM 727 C C . THR A 1 91 ? -6.469 3.803 10.345 1.00 86.50 91 THR A C 1
ATOM 729 O O . THR A 1 91 ? -7.061 4.146 11.365 1.00 86.50 91 THR A O 1
ATOM 732 N N . GLN A 1 92 ? -5.436 2.961 10.396 1.00 84.38 92 GLN A N 1
ATOM 733 C CA . GLN A 1 92 ? -5.019 2.303 11.632 1.00 84.38 92 GLN A CA 1
ATOM 734 C C . GLN A 1 92 ? -4.251 3.234 12.582 1.00 84.38 92 GLN A C 1
ATOM 736 O O . GLN A 1 92 ? -4.423 3.118 13.796 1.00 84.38 92 GLN A O 1
ATOM 741 N N . ALA A 1 93 ? -3.421 4.147 12.067 1.00 90.06 93 ALA A N 1
ATOM 742 C CA . ALA A 1 93 ? -2.574 5.00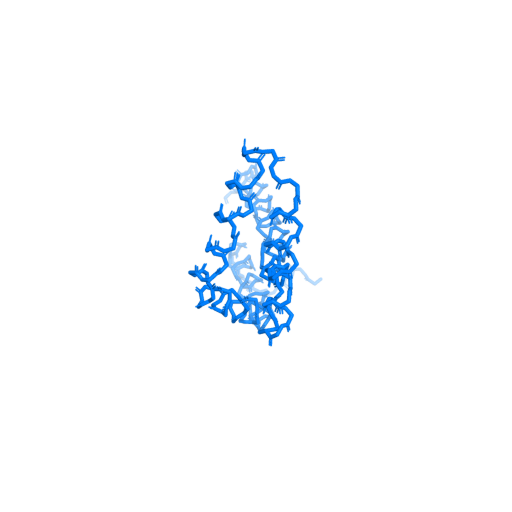0 12.901 1.00 90.06 93 ALA A CA 1
ATOM 743 C C . ALA A 1 93 ? -3.372 5.899 13.871 1.00 90.06 93 ALA A C 1
ATOM 745 O O . ALA A 1 93 ? -3.061 5.864 15.060 1.00 90.06 93 ALA A O 1
ATOM 746 N N . PRO A 1 94 ? -4.435 6.623 13.459 1.00 86.38 94 PRO A N 1
ATOM 747 C CA . PRO A 1 94 ? -5.238 7.430 14.382 1.00 86.38 94 PRO A CA 1
ATOM 748 C C . PRO A 1 94 ? -5.915 6.597 15.470 1.00 86.38 94 PRO A C 1
ATOM 750 O O . PRO A 1 94 ? -5.948 7.002 16.630 1.00 86.38 94 PRO A O 1
ATOM 753 N N . ILE A 1 95 ? -6.411 5.410 15.106 1.00 84.50 95 ILE A N 1
ATOM 754 C CA . ILE A 1 95 ? -7.028 4.473 16.050 1.00 84.50 95 ILE A CA 1
ATOM 755 C C . ILE A 1 95 ? -5.984 4.053 17.086 1.00 84.50 95 ILE A C 1
ATOM 757 O O . ILE A 1 95 ? -6.212 4.184 18.283 1.00 84.50 95 ILE A O 1
ATOM 761 N N . PHE A 1 96 ? -4.810 3.610 16.636 1.00 85.44 96 PHE A N 1
ATOM 762 C CA . PHE A 1 96 ? -3.728 3.199 17.525 1.00 85.44 96 PHE A CA 1
ATOM 763 C C . PHE A 1 96 ? -3.274 4.330 18.458 1.00 85.44 96 PHE A C 1
ATOM 765 O O . PHE A 1 96 ? -3.157 4.109 19.659 1.00 85.44 96 PHE A O 1
ATOM 772 N N . ILE A 1 97 ? -3.076 5.541 17.929 1.00 87.69 97 ILE A N 1
ATOM 773 C CA . ILE A 1 97 ? -2.683 6.719 18.715 1.00 87.69 97 ILE A CA 1
ATOM 774 C C . ILE A 1 97 ? -3.746 7.045 19.769 1.00 87.69 97 ILE A C 1
ATOM 776 O O . ILE A 1 97 ? -3.405 7.275 20.927 1.00 87.69 97 ILE A O 1
ATOM 780 N N . SER A 1 98 ? -5.028 7.017 19.396 1.00 83.06 98 SER A N 1
ATOM 781 C CA . SER A 1 98 ? -6.137 7.264 20.321 1.00 83.06 98 SER A CA 1
ATOM 782 C C . SER A 1 98 ? -6.144 6.264 21.481 1.00 83.06 98 SER A C 1
ATOM 784 O O . SER A 1 98 ? -6.179 6.677 22.640 1.00 83.06 98 SER A O 1
ATOM 786 N N . PHE A 1 99 ? -6.027 4.964 21.191 1.00 81.00 99 PHE A N 1
ATOM 787 C CA . PHE A 1 99 ? -5.965 3.931 22.230 1.00 81.00 99 PHE A CA 1
ATOM 788 C C . PHE A 1 99 ? -4.702 4.029 23.084 1.00 81.00 99 PHE A C 1
ATOM 790 O O . PHE A 1 99 ? -4.775 3.851 24.297 1.00 81.00 99 PHE A O 1
ATOM 797 N N . PHE A 1 100 ? -3.556 4.340 22.479 1.00 85.56 100 PHE A N 1
ATOM 798 C CA . PHE A 1 100 ? -2.304 4.514 23.205 1.00 85.56 100 PHE A CA 1
ATOM 799 C C . PHE A 1 100 ? -2.387 5.668 24.209 1.00 85.56 100 PHE A C 1
ATOM 801 O O . PHE A 1 100 ? -2.028 5.486 25.369 1.00 85.56 100 PHE A O 1
ATOM 808 N N . ILE A 1 101 ? -2.906 6.830 23.793 1.00 83.81 101 ILE A N 1
ATOM 809 C CA . ILE A 1 101 ? -3.102 7.979 24.688 1.00 83.81 101 ILE A CA 1
ATOM 810 C C . ILE A 1 101 ? -4.079 7.610 25.804 1.00 83.81 101 ILE A C 1
ATOM 812 O O . ILE A 1 101 ? -3.763 7.829 26.967 1.00 83.81 101 ILE A O 1
ATOM 816 N N . ALA A 1 102 ? -5.218 6.993 25.477 1.00 79.94 102 ALA A N 1
ATOM 817 C CA . ALA A 1 102 ? -6.203 6.588 26.476 1.00 79.94 102 ALA A CA 1
ATOM 818 C C . ALA A 1 102 ? -5.583 5.661 27.537 1.00 79.94 102 ALA A C 1
ATOM 820 O O . ALA A 1 102 ? -5.668 5.942 28.731 1.00 79.94 102 ALA A O 1
ATOM 821 N N . LEU A 1 103 ? -4.907 4.589 27.112 1.00 78.94 103 LEU A N 1
ATOM 822 C CA . LEU A 1 103 ? -4.240 3.651 28.020 1.00 78.94 103 LEU A CA 1
ATOM 823 C C . LEU A 1 103 ? -3.157 4.333 28.864 1.00 78.94 103 LEU A C 1
ATOM 825 O O . LEU A 1 103 ? -3.035 4.039 30.050 1.00 78.94 103 LEU A O 1
ATOM 829 N N . ARG A 1 104 ? -2.392 5.257 28.273 1.00 81.19 104 ARG A N 1
ATOM 830 C CA . ARG A 1 104 ? -1.343 5.997 28.978 1.00 81.19 104 ARG A CA 1
ATOM 831 C C . ARG A 1 104 ? -1.911 6.909 30.062 1.00 81.19 104 ARG A C 1
ATOM 833 O O . ARG A 1 104 ? -1.410 6.897 31.179 1.00 81.19 104 ARG A O 1
ATOM 840 N N . GLU A 1 105 ? -2.949 7.679 29.751 1.00 79.19 105 GLU A N 1
ATOM 841 C CA . GLU A 1 105 ? -3.593 8.559 30.731 1.00 79.19 105 GLU A CA 1
ATOM 842 C C . GLU A 1 105 ? -4.245 7.745 31.860 1.00 79.19 105 GLU A C 1
ATOM 844 O O . GLU A 1 105 ? -4.140 8.122 33.023 1.00 79.19 105 GLU A O 1
ATOM 849 N N . MET A 1 106 ? -4.820 6.576 31.555 1.00 72.12 106 MET A N 1
ATOM 850 C CA . MET A 1 106 ? -5.379 5.675 32.572 1.00 72.12 106 MET A CA 1
ATOM 851 C C . MET A 1 106 ? -4.325 5.023 33.471 1.00 72.12 106 MET A C 1
ATOM 853 O O . MET A 1 106 ? -4.607 4.788 34.638 1.00 72.12 106 MET A O 1
ATOM 857 N N . ALA A 1 107 ? -3.117 4.762 32.967 1.00 71.88 107 ALA A N 1
ATOM 858 C CA . ALA A 1 107 ? -2.003 4.292 33.792 1.00 71.88 107 ALA A CA 1
ATOM 859 C C . ALA A 1 107 ? -1.389 5.406 34.666 1.00 71.88 107 ALA A C 1
ATOM 861 O O . ALA A 1 107 ? -0.795 5.112 35.700 1.00 71.88 107 ALA A O 1
ATOM 862 N N . ASN A 1 108 ? -1.512 6.671 34.246 1.00 71.94 108 ASN A N 1
ATOM 863 C CA . ASN A 1 108 ? -0.992 7.837 34.970 1.00 71.94 108 ASN A CA 1
ATOM 864 C C . ASN A 1 108 ? -1.979 8.405 36.000 1.00 71.94 108 ASN A C 1
ATOM 866 O O . ASN A 1 108 ? -1.567 9.101 36.928 1.00 71.94 108 ASN A O 1
ATOM 870 N N . LEU A 1 109 ? -3.274 8.137 35.841 1.00 66.88 109 LEU A N 1
ATOM 871 C CA . LEU A 1 109 ? -4.269 8.407 36.868 1.00 66.88 109 LEU A CA 1
ATOM 872 C C . LEU A 1 109 ? -4.111 7.356 37.979 1.00 66.88 109 LEU A C 1
ATOM 874 O O . LEU A 1 109 ? -4.146 6.164 37.677 1.00 66.88 109 LEU A O 1
ATOM 878 N N . PRO A 1 110 ? -3.949 7.754 39.256 1.00 52.12 110 PRO A N 1
ATOM 879 C CA . PRO A 1 110 ? -4.005 6.819 40.369 1.00 52.12 110 PRO A CA 1
ATOM 880 C C . PRO A 1 110 ? -5.446 6.321 40.475 1.00 52.12 110 PRO A C 1
ATOM 882 O O . PRO A 1 110 ? -6.296 6.945 41.107 1.00 52.12 110 PRO A O 1
ATOM 885 N N . VAL A 1 111 ? -5.749 5.234 39.776 1.00 52.91 111 VAL A N 1
ATOM 886 C CA . VAL A 1 111 ? -6.997 4.508 39.980 1.00 52.91 111 VAL A CA 1
ATOM 887 C C . VAL A 1 111 ? -6.826 3.739 41.298 1.00 52.91 111 VAL A C 1
ATOM 889 O O . VAL A 1 111 ? -5.823 3.030 41.417 1.00 52.91 111 VAL A O 1
ATOM 892 N N . PRO A 1 112 ? -7.702 3.905 42.308 1.00 47.59 112 PRO A N 1
ATOM 893 C CA . PRO A 1 112 ? -7.757 2.961 43.422 1.00 47.59 112 PRO A CA 1
ATOM 894 C C . PRO A 1 112 ? -8.061 1.536 42.937 1.00 47.59 112 PRO A C 1
ATOM 896 O O . PRO A 1 112 ? -8.690 1.387 41.860 1.00 47.59 112 PRO A O 1
#

InterPro domains:
  IPR001708 Membrane insertase YidC/ALB3/OXA1/COX18 [PTHR12428] (2-112)
  IPR028055 Membrane insertase YidC/Oxa/ALB, C-terminal [PF02096] (6-108)